Protein AF-A0A829MBS5-F1 (afdb_monomer)

Foldseek 3Di:
DDDDLVVLLVVLVVLLVLLVVLQVLLVVLQVQLVVLVVCLVPDPDDDPVNVVSSVVSNVSSVVSNVSSVVSNVSSVVSVVVSVVSNVSSVVSVVVVVVVPDDDPPPDPDDDDD

Mean predicted aligned error: 7.25 Å

Sequence (113 aa):
MGMTLAELQEWPPHIKALADAASKRGDASQQAADKVQAIVDMSTWQGDAGDAARDAMKRSAARFDNAGFEALYVAMHANKAYGESQTLADDIGAFLAYAAAPRRWTSIPKPML

pLDDT: mean 91.71, std 12.07, range [53.53, 98.62]

Organism: NCBI:txid1335414

Structure (mmCIF, N/CA/C/O backbone):
data_AF-A0A829MBS5-F1
#
_entry.id   AF-A0A829MBS5-F1
#
loop_
_atom_site.group_PDB
_atom_site.id
_atom_site.type_symbol
_atom_site.label_atom_id
_atom_site.label_alt_id
_atom_site.label_comp_id
_atom_site.label_asym_id
_atom_si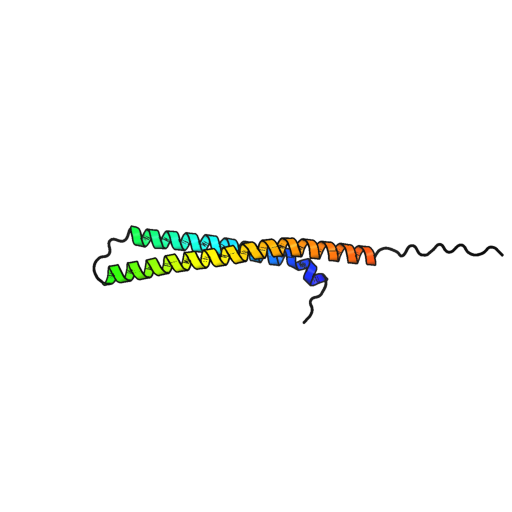te.label_entity_id
_atom_site.label_seq_id
_atom_site.pdbx_PDB_ins_code
_atom_site.Cartn_x
_atom_site.Cartn_y
_atom_site.Cartn_z
_atom_site.occupancy
_atom_site.B_iso_or_equiv
_atom_site.auth_seq_id
_atom_site.auth_comp_id
_atom_site.auth_asym_id
_atom_site.auth_atom_id
_atom_site.pdbx_PDB_model_num
ATOM 1 N N . MET A 1 1 ? -8.632 -6.105 -25.331 1.00 53.53 1 MET A N 1
ATOM 2 C CA . MET A 1 1 ? -7.976 -4.997 -26.057 1.00 53.53 1 MET A CA 1
ATOM 3 C C . MET A 1 1 ? -6.498 -5.037 -25.715 1.00 53.53 1 MET A C 1
ATOM 5 O O . MET A 1 1 ? -6.197 -5.272 -24.552 1.00 53.53 1 MET A O 1
ATOM 9 N N . GLY A 1 2 ? -5.608 -4.933 -26.703 1.00 76.12 2 GLY A N 1
ATOM 10 C CA . GLY A 1 2 ? -4.157 -4.906 -26.474 1.00 76.12 2 GLY A CA 1
ATOM 11 C C . GLY A 1 2 ? -3.671 -3.480 -26.216 1.00 76.12 2 GLY A C 1
ATOM 12 O O . GLY A 1 2 ? -4.262 -2.546 -26.752 1.00 76.12 2 GLY A O 1
ATOM 13 N N . MET A 1 3 ? -2.632 -3.331 -25.397 1.00 84.94 3 MET A N 1
ATOM 14 C CA . MET A 1 3 ? -1.952 -2.055 -25.139 1.00 84.94 3 MET A CA 1
ATOM 15 C C . MET A 1 3 ? -0.831 -1.817 -26.153 1.00 84.94 3 MET A C 1
ATOM 17 O O . MET A 1 3 ? -0.227 -2.767 -26.657 1.00 84.94 3 MET A O 1
ATOM 21 N N . THR A 1 4 ? -0.549 -0.552 -26.442 1.00 91.81 4 THR A N 1
ATOM 22 C CA . THR A 1 4 ? 0.576 -0.117 -27.274 1.00 91.81 4 THR A CA 1
ATOM 23 C C . THR A 1 4 ? 1.888 -0.123 -26.484 1.00 91.81 4 THR A C 1
ATOM 25 O O . THR A 1 4 ? 1.895 -0.013 -25.261 1.00 91.81 4 THR A O 1
ATOM 28 N N . LEU A 1 5 ? 3.025 -0.203 -27.186 1.00 90.38 5 LEU A N 1
ATOM 29 C CA . LEU A 1 5 ? 4.350 -0.122 -26.554 1.00 90.38 5 LEU A CA 1
ATOM 30 C C . LEU A 1 5 ? 4.572 1.213 -25.830 1.00 90.38 5 LEU A C 1
ATOM 32 O O . LEU A 1 5 ? 5.177 1.223 -24.765 1.00 90.38 5 LEU A O 1
ATOM 36 N N . ALA A 1 6 ? 4.045 2.312 -26.377 1.00 90.00 6 ALA A N 1
ATOM 37 C CA . ALA A 1 6 ? 4.123 3.623 -25.740 1.00 90.00 6 ALA A CA 1
ATOM 38 C C . ALA A 1 6 ? 3.370 3.643 -24.400 1.00 90.00 6 ALA A C 1
ATOM 40 O O . ALA A 1 6 ? 3.898 4.122 -23.406 1.00 90.00 6 ALA A O 1
ATOM 41 N N . GLU A 1 7 ? 2.172 3.052 -24.341 1.00 92.12 7 GLU A N 1
ATOM 42 C CA . GLU A 1 7 ? 1.410 2.947 -23.088 1.00 92.12 7 GLU A CA 1
ATOM 43 C C . GLU A 1 7 ? 2.124 2.078 -22.043 1.00 92.12 7 GLU A C 1
ATOM 45 O O . GLU A 1 7 ? 2.077 2.394 -20.857 1.00 92.12 7 GLU A O 1
ATOM 50 N N . LEU A 1 8 ? 2.817 1.013 -22.464 1.00 91.75 8 LEU A N 1
ATOM 51 C CA . LEU A 1 8 ? 3.605 0.170 -21.557 1.00 91.75 8 LEU A CA 1
ATOM 52 C C . LEU A 1 8 ? 4.819 0.905 -20.974 1.00 91.75 8 LEU A C 1
ATOM 54 O O . LEU A 1 8 ? 5.182 0.663 -19.826 1.00 91.75 8 LEU A O 1
ATOM 58 N N . GLN A 1 9 ? 5.435 1.813 -21.733 1.00 93.88 9 GLN A N 1
ATOM 59 C CA . GLN A 1 9 ? 6.554 2.624 -21.241 1.00 93.88 9 GLN A CA 1
ATOM 60 C C . GLN A 1 9 ? 6.126 3.645 -20.177 1.00 93.88 9 GLN A C 1
ATOM 62 O O . GLN A 1 9 ? 6.942 4.030 -19.344 1.00 93.88 9 GLN A O 1
ATOM 67 N N . GLU A 1 10 ? 4.848 4.029 -20.150 1.00 94.62 10 GLU A N 1
ATOM 68 C CA . GLU A 1 10 ? 4.278 4.952 -19.158 1.00 94.62 10 GLU A CA 1
ATOM 69 C C . GLU A 1 10 ? 3.772 4.246 -17.885 1.00 94.62 10 GLU A C 1
ATOM 71 O O . GLU A 1 10 ? 3.344 4.888 -16.927 1.00 94.62 10 GLU A O 1
ATOM 76 N N . TRP A 1 11 ? 3.821 2.915 -17.815 1.00 94.62 11 TRP A N 1
ATOM 77 C CA . TRP A 1 11 ? 3.388 2.169 -16.629 1.00 94.62 11 TRP A CA 1
ATOM 78 C C . TRP A 1 11 ? 4.165 2.454 -15.336 1.00 94.62 11 TRP A C 1
ATOM 80 O O . TRP A 1 11 ? 3.509 2.550 -14.290 1.00 94.62 11 TRP A O 1
ATOM 90 N N . PRO A 1 12 ? 5.507 2.599 -15.339 1.00 97.81 12 PRO A N 1
ATOM 91 C CA . PRO A 1 12 ? 6.270 2.770 -14.106 1.00 97.81 12 PRO A CA 1
ATOM 92 C C . PRO A 1 12 ? 5.751 3.882 -13.176 1.00 97.81 12 PRO A C 1
ATOM 94 O O . PRO A 1 12 ? 5.494 3.589 -12.003 1.00 97.81 12 PRO A O 1
ATOM 97 N N . PRO A 1 13 ? 5.515 5.131 -13.630 1.00 97.44 13 PRO A N 1
ATOM 98 C CA . PRO A 1 13 ? 4.998 6.175 -12.745 1.00 97.44 13 PRO A CA 1
ATOM 99 C C . PRO A 1 13 ? 3.603 5.857 -12.184 1.00 97.44 13 PRO A C 1
ATOM 101 O O . PRO A 1 13 ? 3.328 6.164 -11.022 1.00 97.44 13 PRO A O 1
ATOM 104 N N . HIS A 1 14 ? 2.728 5.204 -12.952 1.00 97.19 14 HIS A N 1
ATOM 105 C CA . HIS A 1 14 ? 1.385 4.843 -12.491 1.00 97.19 14 HIS A CA 1
ATOM 106 C C . HIS A 1 14 ? 1.403 3.734 -11.435 1.00 97.19 14 HIS A C 1
ATOM 108 O O . HIS A 1 14 ? 0.709 3.832 -10.420 1.00 97.19 14 HIS A O 1
ATOM 114 N N . ILE A 1 15 ? 2.230 2.706 -11.631 1.00 97.69 15 ILE A N 1
ATOM 115 C CA . ILE A 1 15 ? 2.373 1.613 -10.663 1.00 97.69 15 ILE A CA 1
ATOM 116 C C . ILE A 1 15 ? 3.023 2.132 -9.374 1.00 97.69 15 ILE A C 1
ATOM 118 O O . ILE A 1 15 ? 2.589 1.777 -8.275 1.00 97.69 15 ILE A O 1
ATOM 122 N N . LYS A 1 16 ? 3.993 3.048 -9.484 1.00 98.25 16 LYS A N 1
ATOM 123 C CA . LYS A 1 16 ? 4.585 3.715 -8.320 1.00 98.25 16 LYS A CA 1
ATOM 124 C C . LYS A 1 16 ? 3.559 4.537 -7.541 1.00 98.25 16 LYS A C 1
ATOM 126 O O . LYS A 1 16 ? 3.509 4.446 -6.315 1.00 98.25 16 LYS A O 1
ATOM 131 N N . ALA A 1 17 ? 2.716 5.299 -8.236 1.00 98.25 17 ALA A N 1
ATOM 132 C CA . ALA A 1 17 ? 1.655 6.078 -7.603 1.00 98.25 17 ALA A CA 1
ATOM 133 C C . ALA A 1 17 ? 0.647 5.182 -6.862 1.00 98.25 17 ALA A C 1
ATOM 135 O O . ALA A 1 17 ? 0.228 5.518 -5.752 1.00 98.25 17 ALA A O 1
ATOM 136 N N . LEU A 1 18 ? 0.300 4.023 -7.435 1.00 98.00 18 LEU A N 1
ATOM 137 C CA . LEU A 1 18 ? -0.534 3.021 -6.771 1.00 98.00 18 LEU A CA 1
ATOM 138 C C . LEU A 1 18 ? 0.138 2.480 -5.501 1.00 98.00 18 LEU A C 1
ATOM 140 O O . LEU A 1 18 ? -0.511 2.424 -4.456 1.00 98.00 18 LEU A O 1
ATOM 144 N N . ALA A 1 19 ? 1.422 2.118 -5.574 1.00 98.38 19 ALA A N 1
ATOM 145 C CA . ALA A 1 19 ? 2.177 1.636 -4.421 1.00 98.38 19 ALA A CA 1
ATOM 146 C C . ALA A 1 19 ? 2.184 2.668 -3.280 1.00 98.38 19 ALA A C 1
ATOM 148 O O . ALA A 1 19 ? 1.871 2.334 -2.139 1.00 98.38 19 ALA A O 1
ATOM 149 N N . ASP A 1 20 ? 2.450 3.937 -3.598 1.00 98.56 20 ASP A N 1
ATOM 150 C CA . ASP A 1 20 ? 2.490 5.020 -2.612 1.00 98.56 20 ASP A CA 1
ATOM 151 C C . ASP A 1 20 ? 1.119 5.293 -1.985 1.00 98.56 20 ASP A C 1
ATOM 153 O O . ASP A 1 20 ? 1.015 5.530 -0.779 1.00 98.56 20 ASP A O 1
ATOM 157 N N . ALA A 1 21 ? 0.052 5.264 -2.788 1.00 98.62 21 ALA A N 1
ATOM 158 C CA . ALA A 1 21 ? -1.309 5.440 -2.294 1.00 98.62 21 ALA A CA 1
ATOM 159 C C . ALA A 1 21 ? -1.729 4.286 -1.371 1.00 98.62 21 ALA A C 1
ATOM 161 O O . ALA A 1 21 ? -2.334 4.524 -0.323 1.00 98.62 21 ALA A O 1
ATOM 162 N N . ALA A 1 22 ? -1.379 3.049 -1.732 1.00 98.56 22 ALA A N 1
ATOM 163 C CA . ALA A 1 22 ? -1.652 1.868 -0.927 1.00 98.56 22 ALA A CA 1
ATOM 164 C C . ALA A 1 22 ? -0.888 1.901 0.408 1.00 98.56 22 ALA A C 1
ATOM 166 O O . ALA A 1 22 ? -1.507 1.686 1.450 1.00 98.56 22 ALA A O 1
ATOM 167 N N . SER A 1 23 ? 0.397 2.280 0.408 1.00 98.62 23 SER A N 1
ATOM 168 C CA . SER A 1 23 ? 1.172 2.472 1.644 1.00 98.62 23 SER A CA 1
ATOM 169 C C . SER A 1 23 ? 0.532 3.517 2.555 1.00 98.62 23 SER A C 1
ATOM 171 O O . SER A 1 23 ? 0.239 3.230 3.712 1.00 98.62 23 SER A O 1
ATOM 173 N N . LYS A 1 24 ? 0.200 4.699 2.014 1.00 98.62 24 LYS A N 1
ATOM 174 C CA . LYS A 1 24 ? -0.458 5.772 2.781 1.00 98.62 24 LYS A CA 1
ATOM 175 C C . LYS A 1 24 ? -1.794 5.329 3.375 1.00 98.62 24 LYS A C 1
ATOM 177 O O . LYS A 1 24 ? -2.119 5.701 4.500 1.00 98.62 24 LYS A O 1
ATOM 182 N N . ARG A 1 25 ? -2.583 4.544 2.632 1.00 98.19 25 ARG A N 1
ATOM 183 C CA . ARG A 1 25 ? -3.833 3.960 3.140 1.00 98.19 25 ARG A CA 1
ATOM 184 C C . ARG A 1 25 ? -3.564 2.964 4.269 1.00 98.19 25 ARG A C 1
ATOM 186 O O . ARG A 1 25 ? -4.325 2.952 5.235 1.00 98.19 25 ARG A O 1
ATOM 193 N N . GLY A 1 26 ? -2.513 2.156 4.144 1.00 98.38 26 GLY A N 1
ATOM 194 C CA . GLY A 1 26 ? -2.038 1.244 5.183 1.00 98.38 26 GLY A CA 1
ATOM 195 C C . GLY A 1 26 ? -1.768 1.973 6.492 1.00 98.38 26 GLY A C 1
ATOM 196 O O . GLY A 1 26 ? -2.434 1.710 7.494 1.00 98.38 26 GLY A O 1
ATOM 197 N N . ASP A 1 27 ? -0.889 2.972 6.434 1.00 98.44 27 ASP A N 1
ATOM 198 C CA . ASP A 1 27 ? -0.491 3.784 7.586 1.00 98.44 27 ASP A CA 1
ATOM 199 C C . ASP A 1 27 ? -1.688 4.507 8.219 1.00 98.44 27 ASP A C 1
ATOM 201 O O . ASP A 1 27 ? -1.858 4.517 9.438 1.00 98.44 27 ASP A O 1
ATOM 205 N N . ALA A 1 28 ? -2.560 5.097 7.394 1.00 98.44 28 ALA A N 1
ATOM 206 C CA . ALA A 1 28 ? -3.749 5.795 7.877 1.00 98.44 28 ALA A CA 1
ATOM 207 C C . ALA A 1 28 ? -4.735 4.852 8.585 1.00 98.44 28 ALA A C 1
ATOM 209 O O . ALA A 1 28 ? -5.387 5.259 9.547 1.00 98.44 28 ALA A O 1
ATOM 210 N N . SER A 1 29 ? -4.844 3.604 8.122 1.00 98.50 29 SER A N 1
ATOM 211 C CA . SER A 1 29 ? -5.730 2.609 8.733 1.00 98.50 29 SER A CA 1
ATOM 212 C C . SER A 1 29 ? -5.178 2.139 10.078 1.00 98.50 29 SER A C 1
ATOM 214 O O . SER A 1 29 ? -5.926 2.116 11.049 1.00 98.50 29 SER A O 1
ATOM 216 N N . GLN A 1 30 ? -3.872 1.882 10.181 1.00 98.19 30 GLN A N 1
ATOM 217 C CA . GLN A 1 30 ? -3.231 1.556 11.463 1.00 98.19 30 GLN A CA 1
ATOM 218 C C . GLN A 1 30 ? -3.398 2.694 12.480 1.00 98.19 30 GLN A C 1
ATOM 220 O O . GLN A 1 30 ? -3.879 2.479 13.588 1.00 98.19 30 GLN A O 1
ATOM 225 N N . GLN A 1 31 ? -3.152 3.942 12.068 1.00 98.25 31 GLN A N 1
ATOM 226 C CA . GLN A 1 31 ? -3.385 5.105 12.933 1.00 98.25 31 GLN A CA 1
ATOM 227 C C . GLN A 1 31 ? -4.850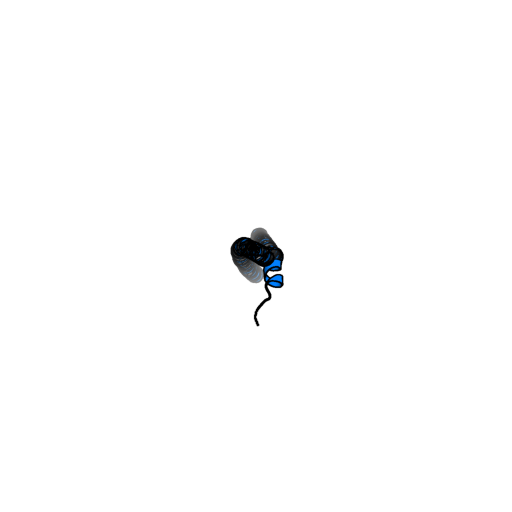 5.244 13.372 1.00 98.25 31 GLN A C 1
ATOM 229 O O . GLN A 1 31 ? -5.127 5.758 14.457 1.00 98.25 31 GLN A O 1
ATOM 234 N N . ALA A 1 32 ? -5.808 4.856 12.525 1.00 98.19 32 ALA A N 1
ATOM 235 C CA . ALA A 1 32 ? -7.220 4.855 12.889 1.00 98.19 32 ALA A CA 1
ATOM 236 C C . ALA A 1 32 ? -7.533 3.755 13.913 1.00 98.19 32 ALA A C 1
ATOM 238 O O . ALA A 1 32 ? -8.255 4.028 14.872 1.00 98.19 32 ALA A O 1
ATOM 239 N N . ALA A 1 33 ? -6.969 2.555 13.748 1.00 98.06 33 ALA A N 1
ATOM 240 C CA . ALA A 1 33 ? -7.100 1.469 14.713 1.00 98.06 33 ALA A CA 1
ATOM 241 C C . ALA A 1 33 ? -6.569 1.880 16.094 1.00 98.06 33 ALA A C 1
ATOM 243 O O . ALA A 1 33 ? -7.315 1.803 17.072 1.00 98.06 33 ALA A O 1
ATOM 244 N N . ASP A 1 34 ? -5.357 2.442 16.149 1.00 97.69 34 ASP A N 1
ATOM 245 C CA . ASP A 1 34 ? -4.727 2.929 17.384 1.00 97.69 34 ASP A CA 1
ATOM 246 C C . ASP A 1 34 ? -5.592 3.974 18.098 1.00 97.69 34 ASP A C 1
ATOM 248 O O . ASP A 1 34 ? -5.817 3.906 19.307 1.00 97.69 34 ASP A O 1
ATOM 252 N N . LYS A 1 35 ? -6.134 4.942 17.347 1.00 97.44 35 LYS A N 1
ATOM 253 C CA . LYS A 1 35 ? -7.010 5.985 17.903 1.00 97.44 35 LYS A CA 1
ATOM 254 C C . LYS A 1 35 ? -8.303 5.405 18.463 1.00 97.44 35 LYS A C 1
ATOM 256 O O . LYS A 1 35 ? -8.748 5.829 19.527 1.00 97.44 35 LYS A O 1
ATOM 261 N N . VAL A 1 36 ? -8.920 4.455 17.761 1.00 97.31 36 VAL A N 1
ATOM 262 C CA . VAL A 1 36 ? -10.147 3.798 18.231 1.00 97.31 36 VAL A CA 1
ATOM 263 C C . VAL A 1 36 ? -9.864 2.984 19.492 1.00 97.31 36 VAL A C 1
ATOM 265 O O . VAL A 1 36 ? -10.639 3.060 20.445 1.00 97.31 36 VAL A O 1
ATOM 268 N N . GLN A 1 37 ? -8.745 2.260 19.532 1.00 95.75 37 GLN A N 1
ATOM 269 C CA . GLN A 1 37 ? -8.335 1.503 20.710 1.00 95.75 37 GLN A CA 1
ATOM 270 C C . GLN A 1 37 ? -8.069 2.429 21.907 1.00 95.75 37 GLN A C 1
ATOM 272 O O . GLN A 1 37 ? -8.590 2.184 22.991 1.00 95.75 37 GLN A O 1
ATOM 277 N N . ALA A 1 38 ? -7.393 3.561 21.699 1.00 96.25 38 ALA A N 1
ATOM 278 C CA . ALA A 1 38 ? -7.183 4.556 22.749 1.00 96.25 38 ALA A CA 1
ATOM 279 C C . ALA A 1 38 ? -8.505 5.117 23.313 1.00 96.25 38 ALA A C 1
ATOM 281 O O . ALA A 1 38 ? -8.633 5.295 24.524 1.00 96.25 38 ALA A O 1
ATOM 282 N N . ILE A 1 39 ? -9.519 5.353 22.467 1.00 95.50 39 ILE A N 1
ATOM 283 C CA . ILE A 1 39 ? -10.856 5.774 22.926 1.00 95.50 39 ILE A CA 1
ATOM 284 C C . ILE A 1 39 ? -11.506 4.685 23.788 1.00 95.50 39 ILE A C 1
ATOM 286 O O . ILE A 1 39 ? -12.108 5.001 24.815 1.00 95.50 39 ILE A O 1
ATOM 290 N N . VAL A 1 40 ? -11.389 3.411 23.396 1.00 94.25 40 VAL A N 1
ATOM 291 C CA . VAL A 1 40 ? -11.891 2.277 24.191 1.00 94.25 40 VAL A CA 1
ATOM 292 C C . VAL A 1 40 ? -11.226 2.250 25.566 1.00 94.25 40 VAL A C 1
ATOM 294 O O . VAL A 1 40 ? -11.934 2.138 26.568 1.00 94.25 40 VAL A O 1
ATOM 297 N N . ASP A 1 41 ? -9.902 2.387 25.610 1.00 92.44 41 ASP A N 1
ATOM 298 C CA . ASP A 1 41 ? -9.102 2.270 26.833 1.00 92.44 41 ASP A CA 1
ATOM 299 C C . ASP A 1 41 ? -9.337 3.439 27.802 1.00 92.44 41 ASP A C 1
ATOM 301 O O . ASP A 1 41 ? -9.345 3.252 29.018 1.00 92.44 41 ASP A O 1
ATOM 305 N N . MET A 1 42 ? -9.589 4.643 27.278 1.00 93.38 42 MET A N 1
ATOM 306 C CA . MET A 1 42 ? -9.906 5.833 28.078 1.00 93.38 42 MET A CA 1
ATOM 307 C C . MET A 1 42 ? -11.389 5.936 28.473 1.00 93.38 42 MET A C 1
ATOM 309 O O . MET A 1 42 ? -11.755 6.796 29.278 1.00 93.38 42 MET A O 1
ATOM 313 N N . SER A 1 43 ? -12.266 5.110 27.896 1.00 89.62 43 SER A N 1
ATOM 314 C CA . SER A 1 43 ? -13.712 5.238 28.085 1.00 89.62 43 SER A CA 1
ATOM 315 C C . SER A 1 43 ? -14.150 4.830 29.490 1.00 89.62 43 SER A C 1
ATOM 317 O O . SER A 1 43 ? -13.920 3.706 29.940 1.00 89.62 43 SER A O 1
ATOM 319 N N . THR A 1 44 ? -14.899 5.711 30.152 1.00 93.94 44 THR A N 1
ATOM 320 C CA . THR A 1 44 ? -15.508 5.481 31.472 1.00 93.94 44 THR A CA 1
ATOM 321 C C . THR A 1 44 ? -16.993 5.115 31.395 1.00 93.94 44 THR A C 1
ATOM 323 O O . THR A 1 44 ? -17.667 5.082 32.423 1.00 93.94 44 THR A O 1
ATOM 326 N N . TRP A 1 45 ? -17.524 4.829 30.198 1.00 90.25 45 TRP A N 1
ATOM 327 C CA . TRP A 1 45 ? -18.938 4.489 30.018 1.00 90.25 45 TRP A CA 1
ATOM 328 C C . TRP A 1 45 ? -19.308 3.205 30.771 1.00 90.25 45 TRP A C 1
ATOM 330 O O . TRP A 1 45 ? -18.536 2.243 30.812 1.00 90.25 45 TRP A O 1
ATOM 340 N N . GLN A 1 46 ? -20.490 3.200 31.383 1.00 92.62 46 GLN A N 1
ATOM 341 C CA . GLN A 1 46 ? -20.999 2.095 32.196 1.00 92.62 46 GLN A CA 1
ATOM 342 C C . GLN A 1 46 ? -22.370 1.638 31.695 1.00 92.62 46 GLN A C 1
ATOM 344 O O . GLN A 1 46 ? -23.061 2.376 30.987 1.00 92.62 46 GLN A O 1
ATOM 349 N N . GLY A 1 47 ? -22.758 0.431 32.105 1.00 96.62 47 GLY A N 1
ATOM 350 C CA . GLY A 1 47 ? -24.012 -0.208 31.718 1.00 96.62 47 GLY A CA 1
ATOM 351 C C . GLY A 1 47 ? -24.003 -0.738 30.284 1.00 96.62 47 GLY A C 1
ATOM 352 O O . GLY A 1 47 ? -23.053 -0.528 29.527 1.00 96.62 47 GLY A O 1
ATOM 353 N N . ASP A 1 48 ? -25.102 -1.387 29.906 1.00 96.50 48 ASP A N 1
ATOM 354 C CA . ASP A 1 48 ? -25.234 -2.141 28.652 1.00 96.50 48 ASP A CA 1
ATOM 355 C C . ASP A 1 48 ? -24.892 -1.314 27.403 1.00 96.50 48 ASP A C 1
ATOM 357 O O . ASP A 1 48 ? -24.267 -1.805 26.462 1.00 96.50 48 ASP A O 1
ATOM 361 N N . ALA A 1 49 ? -25.254 -0.027 27.398 1.00 91.38 49 ALA A N 1
ATOM 362 C CA . ALA A 1 49 ? -24.933 0.881 26.300 1.00 91.38 49 ALA A CA 1
ATOM 363 C C . ALA A 1 49 ? -23.421 1.153 26.182 1.00 91.38 49 ALA A C 1
ATOM 365 O O . ALA A 1 49 ? -22.891 1.227 25.072 1.00 91.38 49 ALA A O 1
ATOM 366 N N . GLY A 1 50 ? -22.717 1.283 27.312 1.00 94.69 50 GLY A N 1
ATOM 367 C CA . GLY A 1 50 ? -21.265 1.459 27.342 1.00 94.69 50 GLY A CA 1
ATOM 368 C C . GLY A 1 50 ? -20.528 0.214 26.857 1.00 94.69 50 GLY A C 1
ATOM 369 O O . GLY A 1 50 ? -19.583 0.322 26.071 1.00 94.69 50 GLY A O 1
ATOM 370 N N . ASP A 1 51 ? -21.000 -0.965 27.257 1.00 94.56 51 ASP A N 1
ATOM 371 C CA . ASP A 1 51 ? -20.429 -2.242 26.827 1.00 94.56 51 ASP A CA 1
ATOM 372 C C . ASP A 1 51 ? -20.639 -2.479 25.329 1.00 94.56 51 ASP A C 1
ATOM 374 O O . ASP A 1 51 ? -19.684 -2.802 24.616 1.00 94.56 51 ASP A O 1
ATOM 378 N N . ALA A 1 52 ? -21.842 -2.200 24.815 1.00 96.06 52 ALA A N 1
ATOM 379 C CA . ALA A 1 52 ? -22.129 -2.261 23.384 1.00 96.06 52 ALA A CA 1
ATOM 380 C C . ALA A 1 52 ? -21.250 -1.294 22.569 1.00 96.06 52 ALA A C 1
ATOM 382 O O . ALA A 1 52 ? -20.756 -1.650 21.494 1.00 96.06 52 ALA A O 1
ATOM 383 N N . ALA A 1 53 ? -21.011 -0.082 23.081 1.00 94.50 53 ALA A N 1
ATOM 384 C CA . ALA A 1 53 ? -20.155 0.896 22.419 1.00 94.50 53 ALA A CA 1
ATOM 385 C C . ALA A 1 53 ? -18.684 0.449 22.391 1.00 94.50 53 ALA A C 1
ATOM 387 O O . ALA A 1 53 ? -18.045 0.514 21.338 1.00 94.50 53 ALA A O 1
ATOM 388 N N . ARG A 1 54 ? -18.145 -0.059 23.509 1.00 95.38 54 ARG A N 1
ATOM 389 C CA . ARG A 1 54 ? -16.777 -0.608 23.564 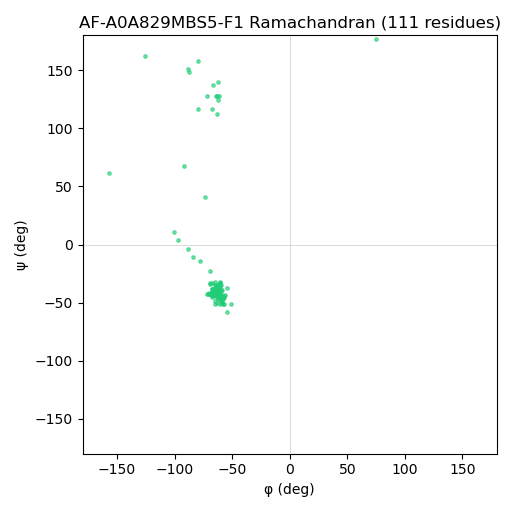1.00 95.38 54 ARG A CA 1
ATOM 390 C C . ARG A 1 54 ? -16.600 -1.774 22.601 1.00 95.38 54 ARG A C 1
ATOM 392 O O . ARG A 1 54 ? -15.606 -1.828 21.884 1.00 95.38 54 ARG A O 1
ATOM 399 N N . ASP A 1 55 ? -17.560 -2.687 22.561 1.00 95.44 55 ASP A N 1
ATOM 400 C CA . ASP A 1 55 ? -17.541 -3.845 21.670 1.00 95.44 55 ASP A CA 1
ATOM 401 C C . ASP A 1 55 ? -17.585 -3.428 20.183 1.00 95.44 55 ASP A C 1
ATOM 403 O O . ASP A 1 55 ? -16.781 -3.882 19.363 1.00 95.44 55 ASP A O 1
ATOM 407 N N . ALA A 1 56 ? -18.440 -2.463 19.827 1.00 96.25 56 ALA A N 1
ATOM 408 C CA . ALA A 1 56 ? -18.474 -1.894 18.479 1.00 96.25 56 ALA A CA 1
ATOM 409 C C . ALA A 1 56 ? -17.158 -1.197 18.088 1.00 96.25 56 ALA A C 1
ATOM 411 O O . ALA A 1 56 ? -16.700 -1.337 16.948 1.00 96.25 56 ALA A O 1
ATOM 412 N N . MET A 1 57 ? -16.525 -0.482 19.020 1.00 96.25 57 MET A N 1
ATOM 413 C CA . MET A 1 57 ? -15.241 0.177 18.783 1.00 96.25 57 MET A CA 1
ATOM 414 C C . MET A 1 57 ? -14.094 -0.828 18.651 1.00 96.25 57 MET A C 1
ATOM 416 O O . MET A 1 57 ? -13.335 -0.724 17.694 1.00 96.25 57 MET A O 1
ATOM 420 N N . LYS A 1 58 ? -14.019 -1.866 19.494 1.00 96.19 58 LYS A N 1
ATOM 421 C CA . LYS A 1 58 ? -13.035 -2.956 19.343 1.00 96.19 58 LYS A CA 1
ATOM 422 C C . LYS A 1 58 ? -13.136 -3.634 17.977 1.00 96.19 58 LYS A C 1
ATOM 424 O O . LYS A 1 58 ? -12.127 -3.841 17.306 1.00 96.19 58 LYS A O 1
ATOM 429 N N . ARG A 1 59 ? -14.358 -3.911 17.507 1.00 97.44 59 ARG A N 1
ATOM 430 C CA . ARG A 1 59 ? -14.574 -4.410 16.137 1.00 97.44 59 ARG A CA 1
ATOM 431 C C . ARG A 1 59 ? -14.112 -3.424 15.070 1.00 97.44 59 ARG A C 1
ATOM 433 O O . ARG A 1 59 ? -13.622 -3.847 14.028 1.00 97.44 59 ARG A O 1
ATOM 440 N N . SER A 1 60 ? -14.304 -2.129 15.294 1.00 97.44 60 SER A N 1
ATOM 441 C CA . SER A 1 60 ? -13.871 -1.091 14.356 1.00 97.44 60 SER A CA 1
ATOM 442 C C . SER A 1 60 ? -12.347 -0.997 14.291 1.00 97.44 60 SER A C 1
ATOM 444 O O . SER A 1 60 ? -11.811 -0.969 13.189 1.00 97.44 60 SER A O 1
ATOM 446 N N . ALA A 1 61 ? -11.656 -1.048 15.434 1.00 97.44 61 ALA A N 1
ATOM 447 C CA . ALA A 1 61 ? -10.196 -1.105 15.494 1.00 97.44 61 ALA A CA 1
ATOM 448 C C . ALA A 1 61 ? -9.656 -2.311 14.709 1.00 97.44 61 ALA A C 1
ATOM 450 O O . ALA A 1 61 ? -8.885 -2.131 13.772 1.00 97.44 61 ALA A O 1
ATOM 451 N N . ALA A 1 62 ? -10.184 -3.514 14.964 1.00 97.31 62 ALA A N 1
ATOM 452 C CA . ALA A 1 62 ? -9.786 -4.721 14.235 1.00 97.31 62 ALA A CA 1
ATOM 453 C C . ALA A 1 62 ? -10.039 -4.634 12.714 1.00 97.31 62 ALA A C 1
ATOM 455 O O . ALA A 1 62 ? -9.266 -5.158 11.912 1.00 97.31 62 ALA A O 1
ATOM 456 N N . ARG A 1 63 ? -11.121 -3.965 12.287 1.00 98.06 63 ARG A N 1
ATOM 457 C CA . ARG A 1 63 ? -11.393 -3.725 10.858 1.00 98.06 63 ARG A CA 1
ATOM 458 C C . ARG A 1 63 ? -10.381 -2.769 10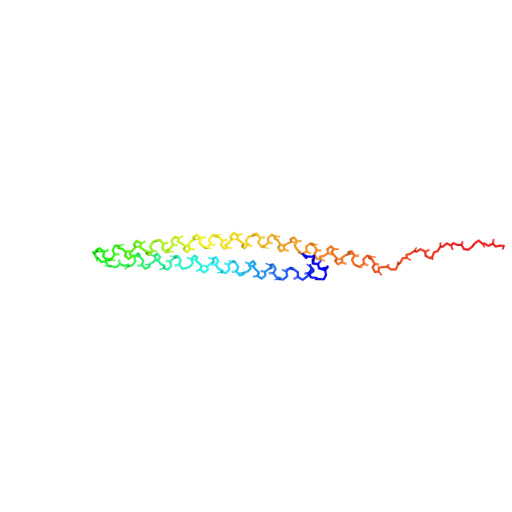.237 1.00 98.06 63 ARG A C 1
ATOM 460 O O . ARG A 1 63 ? -9.972 -3.001 9.103 1.00 98.06 63 ARG A O 1
ATOM 467 N N . PHE A 1 64 ? -10.005 -1.709 10.950 1.00 98.06 64 PHE A N 1
ATOM 468 C CA . PHE A 1 64 ? -8.979 -0.779 10.489 1.00 98.06 64 PHE A CA 1
ATOM 469 C C . PHE A 1 64 ? -7.608 -1.455 10.403 1.00 98.06 64 PHE A C 1
ATOM 471 O O . PHE A 1 64 ? -6.940 -1.295 9.385 1.00 98.06 64 PHE A O 1
ATOM 478 N N . ASP A 1 65 ? -7.242 -2.289 11.377 1.00 97.88 65 ASP A N 1
ATOM 479 C CA . ASP A 1 65 ? -6.010 -3.081 11.315 1.00 97.88 65 ASP A CA 1
ATOM 480 C C . ASP A 1 65 ? -5.981 -3.984 10.083 1.00 97.88 65 ASP A C 1
ATOM 482 O O . ASP A 1 65 ? -5.034 -3.936 9.296 1.00 97.88 65 ASP A O 1
ATOM 486 N N . ASN A 1 66 ? -7.046 -4.761 9.856 1.00 98.19 66 ASN A N 1
ATOM 487 C CA . ASN A 1 66 ? -7.117 -5.638 8.689 1.00 98.19 66 ASN A CA 1
ATOM 488 C C . ASN A 1 66 ? -7.047 -4.846 7.371 1.00 98.19 66 ASN A C 1
ATOM 490 O O . ASN A 1 66 ? -6.275 -5.187 6.478 1.00 98.19 66 ASN A O 1
ATOM 494 N N . ALA A 1 67 ? -7.793 -3.741 7.268 1.00 97.75 67 ALA A N 1
ATOM 495 C CA . ALA A 1 67 ? -7.743 -2.869 6.097 1.00 97.75 67 ALA A CA 1
ATOM 496 C C . ALA A 1 67 ? -6.341 -2.273 5.871 1.00 97.75 67 ALA A C 1
ATOM 498 O O . ALA A 1 67 ? -5.943 -2.072 4.719 1.00 97.75 67 ALA A O 1
ATOM 499 N N . GLY A 1 68 ? -5.605 -2.006 6.955 1.00 98.19 68 GLY A N 1
ATOM 500 C CA . GLY A 1 68 ? -4.216 -1.568 6.928 1.00 98.19 68 GLY A CA 1
ATOM 501 C C . GLY A 1 68 ? -3.289 -2.635 6.355 1.00 98.19 68 GLY A C 1
ATOM 502 O O . GLY A 1 68 ? -2.561 -2.360 5.401 1.00 98.19 68 GLY A O 1
ATOM 503 N N . PHE A 1 69 ? -3.369 -3.868 6.863 1.00 98.06 69 PHE A N 1
ATOM 504 C CA . PHE A 1 69 ? -2.582 -4.996 6.355 1.00 98.06 69 PHE A CA 1
ATOM 505 C C . PHE A 1 69 ? -2.857 -5.290 4.880 1.00 98.06 69 PHE A C 1
ATOM 507 O O . PHE A 1 69 ? -1.917 -5.446 4.102 1.00 98.06 69 PHE A O 1
ATOM 514 N N . GLU A 1 70 ? -4.125 -5.309 4.471 1.00 98.31 70 GLU A N 1
ATOM 515 C CA . GLU A 1 70 ? -4.504 -5.497 3.068 1.00 98.31 70 GLU A CA 1
ATOM 516 C C . GLU A 1 70 ? -3.908 -4.399 2.171 1.00 98.31 70 GLU A C 1
ATOM 518 O O . GLU A 1 70 ? -3.385 -4.689 1.094 1.00 98.31 70 GLU A O 1
ATOM 523 N N . ALA A 1 71 ? -3.926 -3.138 2.618 1.00 98.44 71 ALA A N 1
ATOM 524 C CA . ALA A 1 71 ? -3.351 -2.028 1.861 1.00 98.44 71 ALA A CA 1
ATOM 525 C C . ALA A 1 71 ? -1.824 -2.138 1.733 1.00 98.44 71 ALA A C 1
ATOM 527 O O . ALA A 1 71 ? -1.282 -1.946 0.646 1.00 98.44 71 ALA A O 1
ATOM 528 N N . LEU A 1 72 ? -1.131 -2.493 2.817 1.00 98.25 72 LEU A N 1
ATOM 529 C CA . LEU A 1 72 ? 0.318 -2.708 2.797 1.00 98.25 72 LEU A CA 1
ATOM 530 C C . LEU A 1 72 ? 0.700 -3.900 1.911 1.00 98.25 72 LEU A C 1
ATOM 532 O O . LEU A 1 72 ? 1.710 -3.852 1.211 1.00 98.25 72 LEU A O 1
ATOM 536 N N . TYR A 1 73 ? -0.133 -4.940 1.872 1.00 98.25 73 TYR A N 1
ATOM 537 C CA . TYR A 1 73 ? 0.052 -6.067 0.964 1.00 98.25 73 TYR A CA 1
ATOM 538 C C . TYR A 1 73 ? -0.056 -5.635 -0.506 1.00 98.25 73 TYR A C 1
ATOM 540 O O . TYR A 1 73 ? 0.803 -5.985 -1.318 1.00 98.25 73 TYR A O 1
ATOM 548 N N . VAL A 1 74 ? -1.055 -4.811 -0.847 1.00 98.25 74 VAL A N 1
ATOM 549 C CA . VAL A 1 74 ? -1.165 -4.196 -2.182 1.00 98.25 74 VAL A CA 1
ATOM 550 C C . VAL A 1 74 ? 0.066 -3.346 -2.490 1.00 98.25 74 VAL A C 1
ATOM 552 O O . VAL A 1 74 ? 0.622 -3.463 -3.580 1.00 98.25 74 VAL A O 1
ATOM 555 N N . ALA A 1 75 ? 0.535 -2.537 -1.539 1.00 98.50 75 ALA A N 1
ATOM 556 C CA . ALA A 1 75 ? 1.717 -1.703 -1.724 1.00 98.50 75 ALA A CA 1
ATOM 557 C C . ALA A 1 75 ? 2.981 -2.529 -2.000 1.00 98.50 75 ALA A C 1
ATOM 559 O O . ALA A 1 75 ? 3.766 -2.182 -2.882 1.00 98.50 75 ALA A O 1
ATOM 560 N N . MET A 1 76 ? 3.179 -3.640 -1.287 1.00 98.12 76 MET A N 1
ATOM 561 C CA . MET A 1 76 ? 4.305 -4.552 -1.506 1.00 98.12 76 MET A CA 1
ATOM 562 C C . MET A 1 76 ? 4.295 -5.119 -2.931 1.00 98.12 76 MET A C 1
ATOM 564 O O . MET A 1 76 ? 5.309 -5.063 -3.630 1.00 98.12 76 MET A O 1
ATOM 568 N N . HIS A 1 77 ? 3.148 -5.626 -3.388 1.00 98.44 77 HIS A N 1
ATOM 569 C CA . HIS A 1 77 ? 3.019 -6.172 -4.743 1.00 98.44 77 HIS A CA 1
ATOM 570 C C . HIS A 1 77 ? 3.139 -5.103 -5.823 1.00 98.44 77 HIS A C 1
ATOM 572 O O . HIS A 1 77 ? 3.789 -5.338 -6.838 1.00 98.44 77 HIS A O 1
ATOM 578 N N . ALA A 1 78 ? 2.586 -3.913 -5.594 1.00 98.25 78 ALA A N 1
ATOM 579 C CA . ALA A 1 78 ? 2.736 -2.787 -6.507 1.00 98.25 78 ALA A CA 1
ATOM 580 C C . ALA A 1 78 ? 4.200 -2.328 -6.605 1.00 98.25 78 ALA A C 1
ATOM 582 O O . ALA A 1 78 ? 4.669 -2.045 -7.699 1.00 98.25 78 ALA A O 1
ATOM 583 N N . ASN A 1 79 ? 4.965 -2.327 -5.507 1.00 98.12 79 ASN A N 1
ATOM 584 C CA . ASN A 1 79 ? 6.402 -2.030 -5.554 1.00 98.12 79 ASN A CA 1
ATOM 585 C C . ASN A 1 79 ? 7.192 -3.081 -6.344 1.00 98.12 79 ASN A C 1
ATOM 587 O O . ASN A 1 79 ? 8.110 -2.731 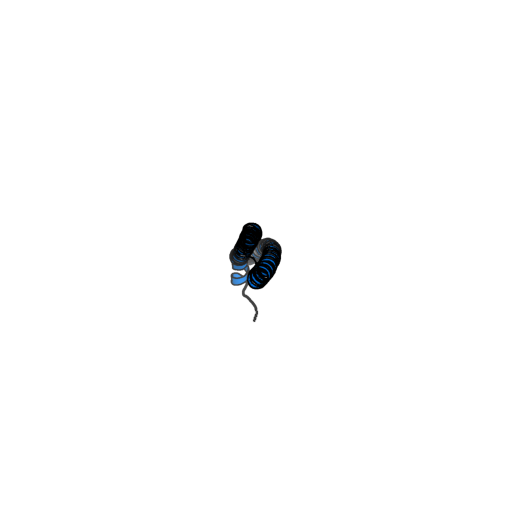-7.085 1.00 98.12 79 ASN A O 1
ATOM 591 N N . LYS A 1 80 ? 6.827 -4.362 -6.228 1.00 98.00 80 LYS A N 1
ATOM 592 C CA . LYS A 1 80 ? 7.420 -5.412 -7.063 1.00 98.00 80 LYS A CA 1
ATOM 593 C C . LYS A 1 80 ? 7.096 -5.186 -8.545 1.00 98.00 80 LYS A C 1
ATOM 595 O O . LYS A 1 80 ? 8.008 -5.148 -9.366 1.00 98.00 80 LYS A O 1
ATOM 600 N N . ALA A 1 81 ? 5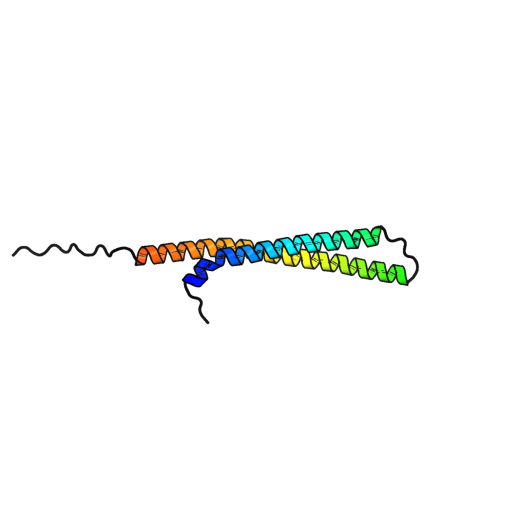.820 -4.972 -8.865 1.00 97.94 81 ALA A N 1
ATOM 601 C CA . ALA A 1 81 ? 5.367 -4.694 -10.225 1.00 97.94 81 ALA A CA 1
ATOM 602 C C . ALA A 1 81 ? 5.995 -3.412 -10.798 1.00 97.94 81 ALA A C 1
ATOM 604 O O . ALA A 1 81 ? 6.255 -3.337 -11.993 1.00 97.94 81 ALA A O 1
ATOM 605 N N . TYR A 1 82 ? 6.282 -2.416 -9.955 1.00 98.19 82 TYR A N 1
ATOM 606 C CA . TYR A 1 82 ? 6.995 -1.209 -10.358 1.00 98.19 82 TYR A CA 1
ATOM 607 C C . TYR A 1 82 ? 8.388 -1.554 -10.890 1.00 98.19 82 TYR A C 1
ATOM 609 O O . TYR A 1 82 ? 8.700 -1.183 -12.018 1.00 98.19 82 TYR A O 1
ATOM 617 N N . GLY A 1 83 ? 9.181 -2.332 -10.147 1.00 97.25 83 GLY A N 1
ATOM 618 C CA . GLY A 1 83 ? 10.499 -2.774 -10.616 1.00 97.25 83 GLY A CA 1
ATOM 619 C C . GLY A 1 83 ? 10.422 -3.562 -11.928 1.00 97.25 83 GLY A C 1
ATOM 620 O O . GLY A 1 83 ? 11.156 -3.270 -12.868 1.00 97.25 83 GLY A O 1
ATOM 621 N N . GLU A 1 84 ? 9.475 -4.499 -12.032 1.00 97.69 84 GLU A N 1
ATOM 622 C CA . GLU A 1 84 ? 9.244 -5.272 -13.263 1.00 97.69 84 GLU A CA 1
ATOM 623 C C . GLU A 1 84 ? 8.846 -4.370 -14.447 1.00 97.69 84 GLU A C 1
ATOM 625 O O . GLU A 1 84 ? 9.314 -4.565 -15.569 1.00 97.69 84 GLU A O 1
ATOM 630 N N . SER A 1 85 ? 8.028 -3.342 -14.202 1.00 97.00 85 SER A N 1
ATOM 631 C CA . SER A 1 85 ? 7.616 -2.383 -15.232 1.00 97.00 85 SER A CA 1
ATOM 632 C C . SER A 1 85 ? 8.753 -1.482 -15.704 1.00 97.00 85 SER A C 1
ATOM 634 O O . SER A 1 85 ? 8.787 -1.128 -16.879 1.00 97.00 85 SER A O 1
ATOM 636 N N . GLN A 1 86 ? 9.701 -1.137 -14.824 1.00 97.81 86 GLN A N 1
ATOM 637 C CA . GLN A 1 86 ? 10.892 -0.381 -15.212 1.00 97.81 86 GLN A CA 1
ATOM 638 C C . GLN A 1 86 ? 11.748 -1.203 -16.172 1.00 97.81 86 GLN A C 1
ATOM 640 O O . GLN A 1 86 ? 12.073 -0.725 -17.254 1.00 97.81 86 GLN A O 1
ATOM 645 N N . THR A 1 87 ? 12.025 -2.465 -15.825 1.00 97.62 87 THR A N 1
ATOM 646 C CA . THR A 1 87 ? 12.759 -3.381 -16.709 1.00 97.62 87 THR A CA 1
ATOM 647 C C . THR A 1 87 ? 12.064 -3.530 -18.061 1.00 97.62 87 THR A C 1
ATOM 649 O O . THR A 1 87 ? 12.714 -3.427 -19.096 1.00 97.62 87 THR A O 1
ATOM 652 N N . LEU A 1 88 ? 10.737 -3.693 -18.073 1.00 95.88 88 LEU A N 1
ATOM 653 C CA . LEU A 1 88 ? 9.976 -3.780 -19.319 1.00 95.88 88 LEU A CA 1
ATOM 654 C C . LEU A 1 88 ? 10.090 -2.503 -20.171 1.00 95.88 88 LEU A C 1
ATOM 656 O O . LEU A 1 88 ? 10.268 -2.590 -21.386 1.00 95.88 88 LEU A O 1
ATOM 660 N N . ALA A 1 89 ? 9.974 -1.323 -19.561 1.00 96.19 89 ALA A N 1
ATOM 661 C CA . ALA A 1 89 ? 10.071 -0.050 -20.272 1.00 96.19 89 AL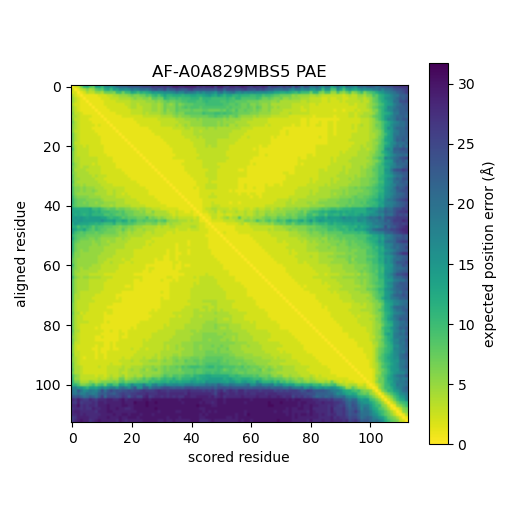A A CA 1
ATOM 662 C C . ALA A 1 89 ? 11.470 0.166 -20.878 1.00 96.19 89 ALA A C 1
ATOM 664 O O . ALA A 1 89 ? 11.577 0.608 -22.030 1.00 96.19 89 ALA A O 1
ATOM 665 N N . ASP A 1 90 ? 12.518 -0.199 -20.133 1.00 96.56 90 ASP A N 1
ATOM 666 C CA . ASP A 1 90 ? 13.912 -0.153 -20.582 1.00 96.56 90 ASP A CA 1
ATOM 667 C C . ASP A 1 90 ? 14.147 -1.105 -21.764 1.00 96.56 90 ASP A C 1
ATOM 669 O O . ASP A 1 90 ? 14.712 -0.697 -22.784 1.00 96.56 90 ASP A O 1
ATOM 673 N N . ASP A 1 91 ? 13.644 -2.341 -21.678 1.00 96.62 91 ASP A N 1
ATOM 674 C CA . ASP A 1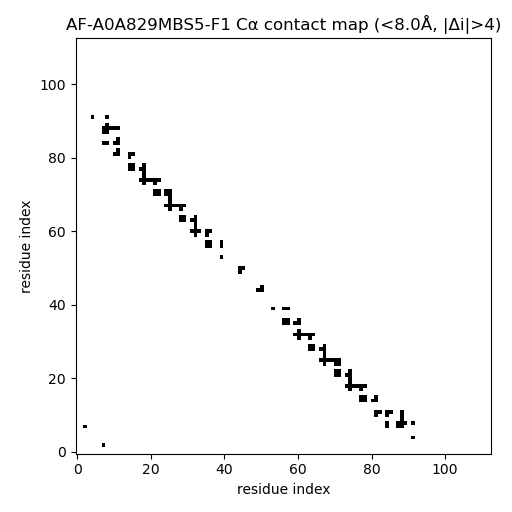 91 ? 13.739 -3.337 -22.749 1.00 96.62 91 ASP A CA 1
ATOM 675 C C . ASP A 1 91 ? 13.049 -2.847 -24.029 1.00 96.62 91 ASP A C 1
ATOM 677 O O . ASP A 1 91 ? 13.631 -2.904 -25.116 1.00 96.62 91 ASP A O 1
ATOM 681 N N . ILE A 1 92 ? 11.831 -2.299 -23.922 1.00 95.38 92 ILE A N 1
ATOM 682 C CA . ILE A 1 92 ? 11.119 -1.701 -25.063 1.00 95.38 92 ILE A CA 1
ATOM 683 C C . ILE A 1 92 ? 11.960 -0.578 -25.683 1.00 95.38 92 ILE A C 1
ATOM 685 O O . ILE A 1 92 ? 12.120 -0.533 -26.906 1.00 95.38 92 ILE A O 1
ATOM 689 N N . GLY A 1 93 ? 12.532 0.303 -24.858 1.00 94.06 93 GLY A N 1
ATOM 690 C CA . GLY A 1 93 ? 13.408 1.378 -25.321 1.00 94.06 93 GLY A CA 1
ATOM 691 C C . GLY A 1 93 ? 14.622 0.851 -26.090 1.00 94.06 93 GLY A C 1
ATOM 692 O O . GLY A 1 93 ? 14.919 1.330 -27.189 1.00 94.06 93 GLY A O 1
ATOM 693 N N . ALA A 1 94 ? 15.282 -0.181 -25.562 1.00 95.38 94 ALA A N 1
ATOM 694 C CA . ALA A 1 94 ? 16.421 -0.828 -26.202 1.00 95.38 94 ALA A CA 1
ATOM 695 C C . ALA A 1 94 ? 16.042 -1.476 -27.546 1.00 95.38 94 ALA A C 1
ATOM 697 O O . ALA A 1 94 ? 16.758 -1.302 -28.538 1.00 95.38 94 ALA A O 1
ATOM 698 N N . PHE A 1 95 ? 14.899 -2.168 -27.619 1.00 94.06 95 PHE A N 1
ATOM 699 C CA . PHE A 1 95 ? 14.407 -2.767 -28.863 1.00 94.06 95 PHE A CA 1
ATOM 700 C C . PHE A 1 95 ? 14.107 -1.717 -29.935 1.00 94.06 95 PHE A C 1
ATOM 702 O O . PHE A 1 95 ? 14.501 -1.890 -31.092 1.00 94.06 95 PHE A O 1
ATOM 709 N N . LEU A 1 96 ? 13.447 -0.616 -29.566 1.00 92.56 96 LEU A N 1
ATOM 710 C CA . LEU A 1 96 ? 13.141 0.475 -30.494 1.00 92.56 96 LEU A CA 1
ATOM 711 C C . LEU A 1 96 ? 14.419 1.156 -31.002 1.00 92.56 96 LEU A C 1
ATOM 713 O O . LEU A 1 96 ? 14.543 1.412 -32.201 1.00 92.56 96 LEU A O 1
ATOM 717 N N . ALA A 1 97 ? 15.399 1.382 -30.123 1.00 93.25 97 ALA A N 1
ATOM 718 C CA . ALA A 1 97 ? 16.696 1.940 -30.500 1.00 93.25 97 ALA A CA 1
ATOM 719 C C . ALA A 1 97 ? 17.471 1.015 -31.453 1.00 93.25 97 ALA A C 1
ATOM 721 O O . ALA A 1 97 ? 18.022 1.476 -32.454 1.00 93.25 97 ALA A O 1
ATOM 722 N N . TYR A 1 98 ? 17.477 -0.295 -31.185 1.00 91.81 98 TYR A N 1
ATOM 723 C CA . TYR A 1 98 ? 18.084 -1.289 -32.071 1.00 91.81 98 TYR A CA 1
ATOM 724 C C . TYR A 1 98 ? 17.418 -1.300 -33.453 1.00 91.81 98 TYR A C 1
ATOM 726 O O . TYR A 1 98 ? 18.109 -1.290 -34.471 1.00 91.81 98 TYR A O 1
ATOM 734 N N . ALA A 1 99 ? 16.084 -1.272 -33.502 1.00 89.75 99 ALA A N 1
ATOM 735 C CA . ALA A 1 99 ? 15.333 -1.263 -34.755 1.00 89.75 99 ALA A CA 1
ATOM 736 C C . ALA A 1 99 ? 15.563 0.016 -35.583 1.00 89.75 99 ALA A C 1
ATOM 738 O O . ALA A 1 99 ? 15.554 -0.041 -36.814 1.00 89.75 99 ALA A O 1
ATOM 739 N N . ALA A 1 100 ? 15.789 1.156 -34.924 1.00 91.06 100 ALA A N 1
ATOM 740 C CA . ALA A 1 100 ? 16.081 2.433 -35.573 1.00 91.06 100 ALA A CA 1
ATOM 741 C C . ALA A 1 100 ? 17.533 2.555 -36.078 1.00 91.06 100 ALA A C 1
ATOM 743 O O . ALA A 1 100 ? 17.838 3.459 -36.860 1.00 91.06 100 ALA A O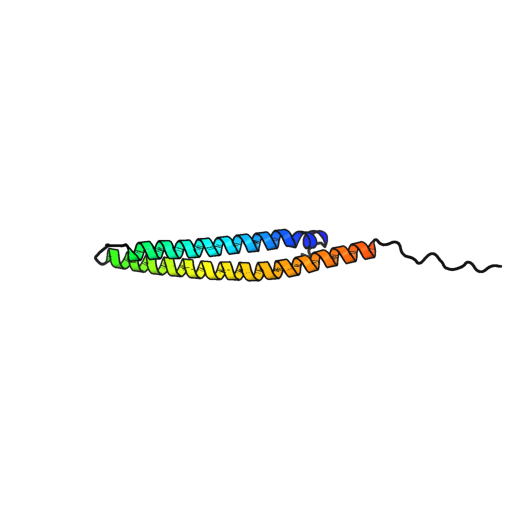 1
ATOM 744 N N . ALA A 1 101 ? 18.442 1.672 -35.649 1.00 87.12 101 ALA A N 1
ATOM 745 C CA . ALA A 1 101 ? 19.845 1.746 -36.034 1.00 87.12 101 ALA A CA 1
ATOM 746 C C . ALA A 1 101 ? 20.038 1.475 -37.545 1.00 87.12 101 ALA A C 1
ATOM 748 O O . ALA A 1 101 ? 19.452 0.538 -38.098 1.00 87.12 101 ALA A O 1
ATOM 749 N N . PRO A 1 102 ? 20.889 2.253 -38.245 1.00 79.50 102 PRO A N 1
ATOM 750 C CA . PRO A 1 102 ? 21.117 2.062 -39.672 1.00 79.50 102 PRO A CA 1
ATOM 751 C C . PRO A 1 102 ? 21.701 0.671 -39.961 1.00 79.50 102 PRO A C 1
ATOM 753 O O . PRO A 1 102 ? 22.719 0.259 -39.399 1.00 79.50 102 PRO A O 1
ATOM 756 N N . ARG A 1 103 ? 21.062 -0.054 -40.886 1.00 69.75 103 ARG A N 1
ATOM 757 C CA . ARG A 1 103 ? 21.488 -1.386 -41.334 1.00 69.75 103 ARG A CA 1
ATOM 758 C C . ARG A 1 103 ? 22.862 -1.312 -42.013 1.00 69.75 103 ARG A C 1
ATOM 760 O O . ARG A 1 103 ? 22.975 -0.803 -43.124 1.00 69.75 103 ARG A O 1
ATOM 767 N N . ARG A 1 104 ? 23.896 -1.888 -41.390 1.00 58.84 104 ARG A N 1
ATOM 768 C CA . ARG A 1 104 ? 25.280 -1.964 -41.914 1.00 58.84 104 ARG A CA 1
ATOM 769 C C . ARG A 1 104 ? 25.465 -2.970 -43.072 1.00 58.84 104 ARG A C 1
ATOM 771 O O . ARG A 1 104 ? 26.453 -3.691 -43.100 1.00 58.84 104 ARG A O 1
ATOM 778 N N . TRP A 1 105 ? 24.530 -3.052 -44.021 1.00 57.41 105 TRP A N 1
ATOM 779 C CA . TRP A 1 105 ? 24.623 -3.990 -45.158 1.00 57.41 105 TRP A CA 1
ATOM 780 C C . TRP A 1 105 ? 25.187 -3.365 -46.445 1.00 57.41 105 TRP A C 1
ATOM 782 O O . TRP A 1 105 ? 25.291 -4.036 -47.468 1.00 57.41 105 TRP A O 1
ATOM 792 N N . THR A 1 106 ? 25.610 -2.100 -46.429 1.00 56.66 106 THR A N 1
ATOM 793 C CA . THR A 1 106 ? 26.195 -1.437 -47.605 1.00 56.66 106 THR A CA 1
ATOM 794 C C . THR A 1 106 ? 27.718 -1.569 -47.638 1.00 56.66 106 THR A C 1
ATOM 796 O O . THR A 1 106 ? 28.435 -0.584 -47.490 1.00 56.66 106 THR A O 1
ATOM 799 N N . SER A 1 107 ? 28.224 -2.784 -47.844 1.00 55.59 107 SER A N 1
ATOM 800 C CA . SER A 1 107 ? 29.572 -2.997 -48.394 1.00 55.59 107 SER A CA 1
ATOM 801 C C . SER A 1 107 ? 29.677 -4.384 -49.033 1.00 55.59 107 SER A C 1
ATOM 803 O O . SER A 1 107 ? 30.455 -5.229 -48.598 1.00 55.59 107 SER A O 1
ATOM 805 N N . ILE A 1 108 ? 28.874 -4.641 -50.067 1.00 60.59 108 ILE A N 1
ATOM 806 C CA . ILE A 1 108 ? 29.220 -5.679 -51.045 1.00 60.59 108 ILE A CA 1
ATOM 807 C C . ILE A 1 108 ? 30.247 -5.025 -51.984 1.00 60.59 108 ILE A C 1
ATOM 809 O O . ILE A 1 108 ? 29.895 -4.033 -52.631 1.00 60.59 108 ILE A O 1
ATOM 813 N N . PRO A 1 109 ? 31.509 -5.492 -52.054 1.00 57.94 109 PRO A N 1
ATOM 814 C CA . PRO A 1 109 ? 32.468 -4.946 -53.003 1.00 57.94 109 PRO A CA 1
ATOM 815 C C . PRO A 1 109 ? 31.965 -5.233 -54.418 1.00 57.94 109 PRO A C 1
ATOM 817 O O . PRO A 1 109 ? 31.622 -6.367 -54.752 1.00 57.94 109 PRO A O 1
ATOM 820 N N . LYS A 1 110 ? 31.897 -4.194 -55.250 1.00 63.34 110 LYS A N 1
ATOM 821 C CA . LYS A 1 110 ? 31.555 -4.325 -56.667 1.00 63.34 110 LYS A CA 1
ATOM 822 C C . LYS A 1 110 ? 32.664 -5.150 -57.343 1.00 63.34 110 LYS A C 1
ATOM 824 O O . LYS A 1 110 ? 33.827 -4.785 -57.164 1.00 63.34 110 LYS A O 1
ATOM 829 N N . PRO A 1 111 ? 32.365 -6.236 -58.079 1.00 56.69 111 PRO A N 1
ATOM 830 C CA . PRO A 1 111 ? 33.407 -6.966 -58.789 1.00 56.69 111 PRO A CA 1
ATOM 831 C C . PRO A 1 111 ? 34.032 -6.032 -59.830 1.00 56.69 111 PRO A C 1
ATOM 833 O O . PRO A 1 111 ? 33.319 -5.421 -60.629 1.00 56.69 111 PRO A O 1
ATOM 836 N N . MET A 1 112 ? 35.355 -5.872 -59.759 1.00 56.09 112 MET A N 1
ATOM 837 C CA . MET A 1 112 ? 36.133 -5.197 -60.794 1.00 56.09 112 MET A CA 1
ATOM 838 C C . MET A 1 112 ? 36.089 -6.070 -62.053 1.00 56.09 112 MET A C 1
ATOM 840 O O . MET A 1 112 ? 36.516 -7.224 -62.009 1.00 56.09 112 MET A O 1
ATOM 844 N N . LEU A 1 113 ? 35.495 -5.522 -63.117 1.00 55.78 113 LEU A N 1
ATOM 845 C CA . LEU A 1 113 ? 35.669 -5.983 -64.496 1.00 55.78 113 LEU A CA 1
ATOM 846 C C . LEU A 1 113 ? 37.088 -5.660 -64.970 1.00 55.78 113 LEU A C 1
ATOM 848 O O . LEU A 1 113 ? 37.576 -4.566 -64.599 1.00 55.78 113 LEU A O 1
#

Radius of gyration: 28.11 Å; Cα contacts (8 Å, |Δi|>4): 83; chains: 1; bounding box: 61×13×97 Å

Secondary structure (DSSP, 8-state):
-PPPHHHHHTHHHHHHHHHHHHHHHHHHHHHHHHHHHHHHHH----HHHHHHHHHHHHHHHHHHHHHHHHHHHHHHHHHHHHHHHHHHHHHHHHHHHHHHS------PPPPP-

Nearest PDB structures (foldseek):
  6grj-assembly1_F  TM=5.301E-01  e=2.391E+00  Aeromonas hydrophila
  7a0g-assembly1_III  TM=5.302E-01  e=3.338E+00  Serratia marcescens
  7a0g-assembly1_JJJ  TM=5.377E-01  e=7.685E+00  Serratia marcescens
  7nsu-assembly1_D  TM=4.854E-01  e=9.600E+00  Escherichia coli

Solvent-accessible surface area (backbone atoms only — not comparable to full-atom values): 6042 Å² total; per-residue (Å²): 135,87,82,53,73,70,61,51,52,57,38,32,67,54,35,44,51,50,16,54,51,24,38,53,47,11,55,53,21,40,55,47,14,53,53,36,47,50,52,52,74,71,53,82,65,68,62,73,69,28,53,52,50,43,52,54,36,54,54,48,18,54,50,24,39,51,53,9,53,54,23,39,52,50,14,54,52,27,50,53,51,21,55,54,32,44,54,52,29,51,50,52,51,51,52,53,52,58,71,68,50,83,79,89,74,88,75,76,81,76,81,84,128